Protein AF-A0A7S0AV97-F1 (afdb_monomer)

Foldseek 3Di:
DDDDDPVVVVVVVVVVVVVVVVVVVCCVVCPPPDLDKAWAQDQAADQDDAAWAWQDKDFACVQQAADPVRDCVSSVVSLVVVLVVSVAFKWKDQHNGMIIGTHQVESVNVSNNVFDDDSIIMIGSRHDPPPPPDDDDDDPPDDPVVVVVCVVPPD

Solvent-accessible surface area (backbone atoms only — not comparable to full-atom values): 9064 Å² total; per-residue (Å²): 134,89,80,78,68,72,71,63,58,53,58,52,52,52,54,51,51,53,51,53,52,50,52,52,52,46,47,70,76,50,56,69,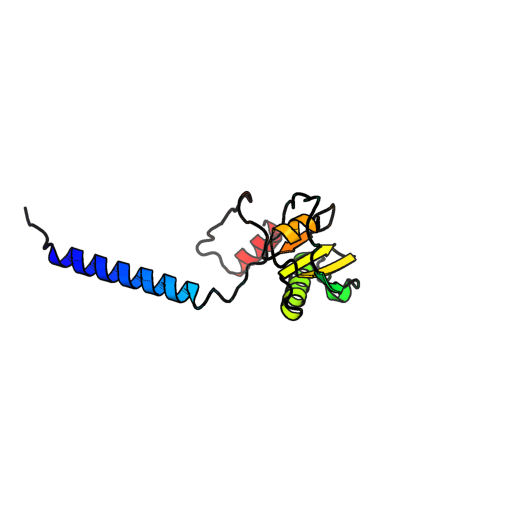96,67,81,70,67,32,73,42,92,72,49,65,72,41,96,75,53,67,59,43,46,77,76,47,75,45,59,56,41,90,80,36,28,55,48,100,82,66,39,65,64,48,20,53,50,40,43,51,52,50,18,59,75,71,70,34,51,25,37,40,39,30,84,78,50,36,38,38,23,19,42,34,96,41,46,64,18,45,22,26,50,52,51,51,55,93,77,37,47,28,32,20,55,60,45,74,66,83,91,56,92,80,79,83,81,84,75,80,91,62,52,72,66,56,53,52,48,42,62,72,75,77,104

pLDDT: mean 80.54, std 13.29, range [51.03, 96.75]

Organism: NCBI:txid73915

Mean predicted aligned error: 11.07 Å

Secondary structure (DSSP, 8-state):
--PPPTHHHHHHHHHHHHHHHHHHHHHHHS--S----EEES-----SSSPPPEEEEEE--HHHH---TT--HHHHHHHHHHHHHHTT-SEEEEETTTEEEEEE--SHHHHHHTT---TTEEEEETT---TTS-------TT--HHHHHHHHHHT-

Sequence (155 aa):
AKRAPAAAAGLLAVAVATATLTVQTVLQSKPLPFDAVRRCYKLPVLPTGPPCAPLITLRDPSEFGLNQYGQRTSARLNCLQRMRRAGGDTFELRVGQSCKVMQCSSRNALMAAGGGGDGTEVFSRHCDIYGQNLVIVHLFEWSWLDVAQECTSYL

Nearest PDB structures (foldseek):
  7pz2-assembly1_A  TM=4.204E-01  e=1.058E+00  Saccharomyces cerevisiae
  4v5o-assembly1_A7  TM=2.529E-01  e=6.279E+00  Tetrahymena thermophila

Radius of gyration: 22.24 Å; Cα contacts (8 Å, |Δi|>4): 217; chains: 1; bounding box: 39×73×39 Å

Structure (mmCIF, N/CA/C/O backbone):
data_AF-A0A7S0AV97-F1
#
_entry.id   AF-A0A7S0AV97-F1
#
loop_
_atom_site.group_PDB
_atom_site.id
_atom_site.type_symbol
_atom_site.label_atom_id
_atom_site.label_alt_id
_atom_site.label_comp_id
_atom_site.label_asym_id
_atom_site.label_entity_id
_atom_site.label_seq_id
_atom_site.pdbx_PDB_ins_code
_atom_site.Cartn_x
_atom_site.Cartn_y
_atom_site.Cartn_z
_atom_site.occupancy
_atom_site.B_iso_or_equiv
_atom_site.auth_seq_id
_atom_site.auth_comp_id
_atom_site.auth_asym_id
_atom_site.auth_atom_id
_atom_site.pdbx_PDB_model_num
ATOM 1 N N . ALA A 1 1 ? -18.403 -60.075 14.471 1.00 53.03 1 ALA A N 1
ATOM 2 C CA . ALA A 1 1 ? -18.293 -58.611 14.296 1.00 53.03 1 ALA A CA 1
ATOM 3 C C . ALA A 1 1 ? -17.755 -57.991 15.587 1.00 53.03 1 ALA A C 1
ATOM 5 O O . ALA A 1 1 ? -18.452 -58.008 16.595 1.00 53.03 1 ALA A O 1
ATOM 6 N N . LYS A 1 2 ? -16.491 -57.543 15.602 1.00 51.03 2 LYS A N 1
ATOM 7 C CA . LYS A 1 2 ? -15.865 -56.918 16.781 1.00 51.03 2 LYS A CA 1
ATOM 8 C C . LYS A 1 2 ? -16.385 -55.481 16.910 1.00 51.03 2 LYS A C 1
ATOM 10 O O . LYS A 1 2 ? -16.111 -54.659 16.044 1.00 51.03 2 LYS A O 1
ATOM 15 N N . ARG A 1 3 ? -17.168 -55.202 17.955 1.00 53.72 3 ARG A N 1
ATOM 16 C CA . ARG A 1 3 ? -17.620 -53.845 18.298 1.00 53.72 3 ARG A CA 1
ATOM 17 C C . ARG A 1 3 ? -16.424 -53.062 18.843 1.00 53.72 3 ARG A C 1
ATOM 19 O O . ARG A 1 3 ? -15.825 -53.483 19.829 1.00 53.72 3 ARG A O 1
ATOM 26 N N . ALA A 1 4 ? -16.064 -51.961 18.190 1.00 54.97 4 ALA A N 1
ATOM 27 C CA . ALA A 1 4 ? -15.085 -51.017 18.721 1.00 54.97 4 ALA A CA 1
ATOM 28 C C . ALA A 1 4 ? -15.662 -50.310 19.971 1.00 54.97 4 ALA A C 1
ATOM 30 O O . ALA A 1 4 ? -16.870 -50.061 20.021 1.00 54.97 4 ALA A O 1
ATOM 31 N N . PRO A 1 5 ? -14.840 -50.003 20.990 1.00 54.78 5 PRO A N 1
ATOM 32 C CA . PRO A 1 5 ? -15.314 -49.432 22.245 1.00 54.78 5 PRO A CA 1
ATOM 33 C C . PRO A 1 5 ? -15.694 -47.953 22.075 1.00 54.78 5 PRO A C 1
ATOM 35 O O . PRO A 1 5 ? -14.857 -47.113 21.751 1.00 54.78 5 PRO A O 1
ATOM 38 N N . ALA A 1 6 ? -16.959 -47.628 22.356 1.00 57.81 6 ALA A N 1
ATOM 39 C CA . ALA A 1 6 ? -17.531 -46.277 22.289 1.00 57.81 6 ALA A CA 1
ATOM 40 C C . ALA A 1 6 ? -16.788 -45.227 23.148 1.00 57.81 6 ALA A C 1
ATOM 42 O O . ALA A 1 6 ? -16.876 -44.031 22.880 1.00 57.81 6 ALA A O 1
ATOM 43 N N . ALA A 1 7 ? -16.008 -45.662 24.141 1.00 56.94 7 ALA A N 1
ATOM 44 C CA . ALA A 1 7 ? -15.217 -44.786 25.004 1.00 56.94 7 ALA A CA 1
ATOM 45 C C . ALA A 1 7 ? -14.083 -44.045 24.263 1.00 56.94 7 ALA A C 1
ATOM 47 O O . ALA A 1 7 ? -13.754 -42.917 24.621 1.00 56.94 7 ALA A O 1
ATOM 48 N N . ALA A 1 8 ? -13.515 -44.635 23.204 1.00 57.31 8 ALA A N 1
ATOM 49 C CA . ALA A 1 8 ? -12.428 -44.006 22.448 1.00 57.31 8 ALA A CA 1
ATOM 50 C C . ALA A 1 8 ? -12.909 -42.816 21.595 1.00 57.31 8 ALA A C 1
ATOM 52 O O . ALA A 1 8 ? -12.162 -41.864 21.377 1.00 57.31 8 ALA A O 1
ATOM 53 N N . ALA A 1 9 ? -14.171 -42.834 21.153 1.00 60.09 9 ALA A 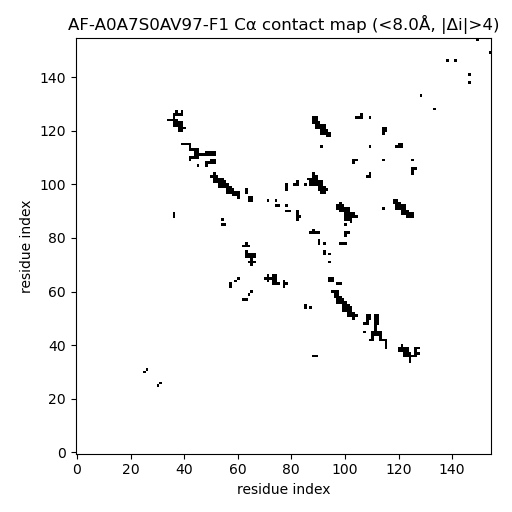N 1
ATOM 54 C CA . ALA A 1 9 ? -14.746 -41.766 20.337 1.00 60.09 9 ALA A CA 1
ATOM 55 C C . ALA A 1 9 ? -15.016 -40.479 21.144 1.00 60.09 9 ALA A C 1
ATOM 57 O O . ALA A 1 9 ? -14.833 -39.379 20.627 1.00 60.09 9 ALA A O 1
ATOM 58 N N . GLY A 1 10 ? -15.400 -40.602 22.422 1.00 62.12 10 GLY A N 1
ATOM 59 C CA . GLY A 1 10 ? -15.693 -39.449 23.284 1.00 62.12 10 GLY A CA 1
ATOM 60 C C . GLY A 1 10 ? -14.455 -38.620 23.642 1.00 62.12 10 GLY A C 1
ATOM 61 O O . GLY A 1 10 ? -14.499 -37.393 23.599 1.00 62.12 10 GLY A O 1
ATOM 62 N N . LEU A 1 11 ? -13.328 -39.278 23.929 1.00 64.44 11 LEU A N 1
ATOM 63 C CA . LEU A 1 11 ? -12.064 -38.606 24.262 1.00 64.44 11 LEU A CA 1
ATOM 64 C C . LEU A 1 11 ? -11.501 -37.802 23.084 1.00 64.44 11 LEU A C 1
ATOM 66 O O . LEU A 1 11 ? -11.007 -36.691 23.276 1.00 64.44 11 LEU A O 1
ATOM 70 N N . LEU A 1 12 ? -11.629 -38.327 21.862 1.00 65.00 12 LEU A N 1
ATOM 71 C CA . LEU A 1 12 ? -11.178 -37.628 20.660 1.00 65.00 12 LEU A CA 1
ATOM 72 C C . LEU A 1 12 ? -12.004 -36.356 20.404 1.00 65.00 12 LEU A C 1
ATOM 74 O O . LEU A 1 12 ? -11.443 -35.306 20.100 1.00 65.00 12 LEU A O 1
ATOM 78 N N . ALA A 1 13 ? -13.328 -36.426 20.582 1.00 63.81 13 ALA A N 1
ATOM 79 C CA . ALA A 1 13 ? -14.219 -35.281 20.391 1.00 63.81 13 ALA A CA 1
ATOM 80 C C . ALA A 1 13 ? -13.930 -34.137 21.383 1.00 63.81 13 ALA A C 1
ATOM 82 O O . ALA A 1 13 ? -13.911 -32.969 20.992 1.00 63.81 13 ALA A O 1
ATOM 83 N N . VAL A 1 14 ? -13.638 -34.462 22.648 1.00 71.62 14 VAL A N 1
ATOM 84 C CA . VAL A 1 14 ? -13.284 -33.469 23.680 1.00 71.62 14 VAL A CA 1
ATOM 85 C C . VAL A 1 14 ? -11.928 -32.813 23.394 1.00 71.62 14 VAL A C 1
ATOM 87 O O . VAL A 1 14 ? -11.786 -31.598 23.551 1.00 71.62 14 VAL A O 1
ATOM 90 N N . ALA A 1 15 ? -10.941 -33.581 22.923 1.00 65.81 15 ALA A N 1
ATOM 91 C CA . ALA A 1 15 ? -9.627 -33.047 22.558 1.00 65.81 15 ALA A CA 1
ATOM 92 C C . ALA A 1 15 ? -9.701 -32.100 21.344 1.00 65.81 15 ALA A C 1
ATOM 94 O O . ALA A 1 15 ? -9.086 -31.035 21.345 1.00 65.81 15 ALA A O 1
ATOM 95 N N . VAL A 1 16 ? -10.509 -32.436 20.332 1.00 70.88 16 VAL A N 1
ATOM 96 C CA . VAL A 1 16 ? -10.718 -31.563 19.164 1.00 70.88 16 VAL A CA 1
ATOM 97 C C . VAL A 1 16 ? -11.454 -30.281 19.562 1.00 70.88 16 VAL A C 1
ATOM 99 O O . VAL A 1 16 ? -11.020 -29.192 19.189 1.00 70.88 16 VAL A O 1
ATOM 102 N N . ALA A 1 17 ? -12.510 -30.377 20.377 1.00 67.81 17 ALA A N 1
ATOM 103 C CA . ALA A 1 17 ? -13.252 -29.205 20.843 1.00 67.81 17 ALA A CA 1
ATOM 104 C C . ALA A 1 17 ? -12.360 -28.238 21.646 1.00 67.81 17 ALA A C 1
ATOM 106 O O . ALA A 1 17 ? -12.347 -27.035 21.381 1.00 67.81 17 ALA A O 1
ATOM 107 N N . THR A 1 18 ? -11.544 -28.757 22.567 1.00 69.88 18 THR A N 1
ATOM 108 C CA . THR A 1 18 ? -10.608 -27.939 23.359 1.00 69.88 18 THR A CA 1
ATOM 109 C C . THR A 1 18 ? -9.487 -27.324 22.509 1.00 69.88 18 THR A C 1
ATOM 111 O O . THR A 1 18 ? -9.140 -26.157 22.710 1.00 69.88 18 THR A O 1
ATOM 114 N N . ALA A 1 19 ? -8.974 -28.031 21.496 1.00 67.94 19 ALA A N 1
ATOM 115 C CA . ALA A 1 19 ? -8.007 -27.474 20.545 1.00 67.94 19 ALA A CA 1
ATOM 116 C C . ALA A 1 19 ? -8.611 -26.347 19.684 1.00 67.94 19 ALA A C 1
ATOM 118 O O . ALA A 1 19 ? -7.996 -25.297 19.508 1.00 67.94 19 ALA A O 1
ATOM 119 N N . THR A 1 20 ? -9.844 -26.507 19.193 1.00 70.75 20 THR A N 1
ATOM 120 C CA . THR A 1 20 ? -10.506 -25.445 18.412 1.00 70.75 20 THR A CA 1
ATOM 121 C C . THR A 1 20 ? -10.785 -24.194 19.246 1.00 70.75 20 THR A C 1
ATOM 123 O O . THR A 1 20 ? -10.540 -23.080 18.781 1.00 70.75 20 THR A O 1
ATOM 126 N N . LEU A 1 21 ? -11.204 -24.360 20.507 1.00 71.75 21 LEU A N 1
ATOM 127 C CA . LEU A 1 21 ? -11.485 -23.237 21.403 1.00 71.75 21 LEU A CA 1
ATOM 128 C C . LEU A 1 21 ? -10.212 -22.452 21.759 1.00 71.75 21 LEU A C 1
ATOM 130 O O . LEU A 1 21 ? -10.241 -21.221 21.816 1.00 71.75 21 LEU A O 1
ATOM 134 N N . THR A 1 22 ? -9.090 -23.149 21.971 1.00 67.25 22 THR A N 1
ATOM 135 C CA . THR A 1 22 ? -7.792 -22.520 22.272 1.00 67.25 22 THR A CA 1
ATOM 136 C C . THR A 1 22 ? -7.224 -21.780 21.065 1.00 67.25 22 THR A C 1
ATOM 138 O O . THR A 1 22 ? -6.785 -20.644 21.206 1.00 67.25 22 THR A O 1
ATOM 141 N N . VAL A 1 23 ? -7.304 -22.345 19.857 1.00 66.06 23 VAL A N 1
ATOM 142 C CA . VAL A 1 23 ? -6.877 -21.642 18.634 1.00 66.06 23 VAL A CA 1
ATOM 143 C C . VAL A 1 23 ? -7.718 -20.386 18.398 1.00 66.06 23 VAL A C 1
ATOM 145 O O . VAL A 1 23 ? -7.167 -19.327 18.098 1.00 66.06 23 VAL A O 1
ATOM 148 N N . GLN A 1 24 ? -9.036 -20.461 18.591 1.00 67.00 24 GLN A N 1
ATOM 149 C CA . GLN A 1 24 ? -9.923 -19.319 18.382 1.00 67.00 24 GLN A CA 1
ATOM 150 C C . GLN A 1 24 ? -9.700 -18.205 19.415 1.00 67.00 24 GLN A C 1
ATOM 152 O O . GLN A 1 24 ? -9.632 -17.036 19.042 1.00 67.00 24 GLN A O 1
ATOM 157 N N . THR A 1 25 ? -9.496 -18.549 20.689 1.00 69.44 25 THR A N 1
ATOM 158 C CA . THR A 1 25 ? -9.159 -17.559 21.730 1.00 69.44 25 THR A CA 1
ATOM 159 C C . THR A 1 25 ? -7.765 -16.962 21.544 1.00 69.44 25 THR A C 1
ATOM 161 O O . THR A 1 25 ? -7.594 -15.758 21.734 1.00 69.44 25 THR A O 1
ATOM 164 N N . VAL A 1 26 ? -6.769 -17.744 21.119 1.00 66.06 26 VAL A N 1
ATOM 165 C CA . VAL A 1 26 ? -5.422 -17.227 20.819 1.00 66.06 26 VAL A CA 1
ATOM 166 C C . VAL A 1 26 ? -5.446 -16.294 19.611 1.00 66.06 26 VAL A C 1
ATOM 168 O O . VAL A 1 26 ? -4.883 -15.209 19.690 1.00 66.06 26 VAL A O 1
ATOM 171 N N . LEU A 1 27 ? -6.140 -16.648 18.527 1.00 61.84 27 LEU A N 1
ATOM 172 C CA . LEU A 1 27 ? -6.236 -15.791 17.339 1.00 61.84 27 LEU A CA 1
ATOM 173 C C . LEU A 1 27 ? -7.055 -14.516 17.588 1.00 61.84 27 LEU A C 1
ATOM 175 O O . LEU A 1 27 ? -6.756 -13.482 16.997 1.00 61.84 27 LEU A O 1
ATOM 179 N N . GLN A 1 28 ? -8.060 -14.562 18.469 1.00 65.12 28 GLN A N 1
ATOM 180 C CA . GLN A 1 28 ? -8.825 -13.374 18.865 1.00 65.12 28 GLN A CA 1
ATOM 181 C C . GLN A 1 28 ? -8.053 -12.463 19.829 1.00 65.12 28 GLN A C 1
ATOM 183 O O . GLN A 1 28 ? -8.168 -11.244 19.737 1.00 65.12 28 GLN A O 1
ATOM 188 N N . SER A 1 29 ? -7.267 -13.033 20.748 1.00 67.44 29 SER A N 1
ATOM 189 C CA . SER A 1 29 ? -6.487 -12.262 21.734 1.00 67.44 29 SER A CA 1
ATOM 190 C C . SER A 1 29 ? -5.140 -11.774 21.200 1.00 67.44 29 SER A C 1
ATOM 192 O O . SER A 1 29 ? -4.611 -10.767 21.669 1.00 67.44 29 SER A O 1
ATOM 194 N N . LYS A 1 30 ? -4.584 -12.477 20.212 1.00 59.31 30 LYS A N 1
ATOM 195 C CA . LYS A 1 30 ? -3.352 -12.143 19.499 1.00 59.31 30 LYS A CA 1
ATOM 196 C C . LYS A 1 30 ? -3.614 -12.304 18.004 1.00 59.31 30 LYS A C 1
ATOM 198 O O . LYS A 1 30 ? -3.184 -13.306 17.421 1.00 59.31 30 LYS A O 1
ATOM 203 N N . PRO A 1 31 ? -4.322 -11.348 17.373 1.00 60.25 31 PRO A N 1
ATOM 204 C CA . PRO A 1 31 ? -4.360 -11.302 15.920 1.00 60.25 31 PRO A CA 1
ATOM 205 C C . PRO A 1 31 ? -2.922 -11.371 15.407 1.00 60.25 31 PRO A C 1
ATOM 207 O O . PRO A 1 31 ? -2.005 -10.826 16.034 1.00 60.25 31 PRO A O 1
ATOM 210 N N . LEU A 1 32 ? -2.713 -12.095 14.304 1.00 59.41 32 LEU A N 1
ATOM 211 C CA . LEU A 1 32 ? -1.396 -12.176 13.678 1.00 59.41 32 LEU A CA 1
ATOM 212 C C . LEU A 1 32 ? -0.829 -10.751 13.574 1.00 59.41 32 LEU A C 1
ATOM 214 O O . LEU A 1 32 ? -1.564 -9.844 13.187 1.00 59.41 32 LEU A O 1
ATOM 218 N N . PRO A 1 33 ? 0.459 -10.522 13.885 1.00 63.69 33 PRO A N 1
ATOM 219 C CA . PRO A 1 33 ? 1.054 -9.179 13.929 1.00 63.69 33 PRO A CA 1
ATOM 220 C C . PRO A 1 33 ? 1.126 -8.501 12.548 1.00 63.69 33 PRO A C 1
ATOM 222 O O . PRO A 1 33 ? 1.761 -7.461 12.374 1.00 63.69 33 PRO A O 1
ATOM 225 N N . PHE A 1 34 ? 0.516 -9.120 11.542 1.00 66.94 34 PHE A N 1
ATOM 226 C CA . PHE A 1 34 ? 0.449 -8.668 10.177 1.00 66.94 34 PHE A CA 1
ATOM 227 C C . PHE A 1 34 ? -0.983 -8.196 9.902 1.00 66.94 34 PHE A C 1
ATOM 229 O O . PHE A 1 34 ? -1.918 -8.981 9.779 1.00 66.94 34 PHE A O 1
ATOM 236 N N . ASP A 1 35 ? -1.133 -6.882 9.771 1.00 72.38 35 ASP A N 1
ATOM 237 C CA . ASP A 1 35 ? -2.293 -6.309 9.106 1.00 72.38 35 ASP A CA 1
ATOM 238 C C . ASP A 1 35 ? -2.027 -6.305 7.603 1.00 72.38 35 ASP A C 1
ATOM 240 O O . ASP A 1 35 ? -1.145 -5.591 7.104 1.00 72.38 35 ASP A O 1
ATOM 244 N N . ALA A 1 36 ? -2.775 -7.136 6.880 1.00 83.88 36 ALA A N 1
ATOM 245 C CA . ALA A 1 36 ? -2.688 -7.218 5.433 1.00 83.88 36 ALA A CA 1
ATOM 246 C C . ALA A 1 36 ? -3.123 -5.890 4.804 1.00 83.88 36 ALA A C 1
ATOM 248 O O . ALA A 1 36 ? -4.293 -5.517 4.862 1.00 83.88 36 ALA A O 1
ATOM 249 N N . VAL A 1 37 ? -2.191 -5.197 4.152 1.00 91.25 37 VAL A N 1
ATOM 250 C CA . VAL A 1 37 ? -2.504 -4.041 3.308 1.00 91.25 37 VAL A CA 1
ATOM 251 C C . VAL A 1 37 ? -2.648 -4.532 1.876 1.00 91.25 37 VAL A C 1
ATOM 253 O O . VAL A 1 37 ? -1.755 -5.199 1.355 1.00 91.25 37 VAL A O 1
ATOM 256 N N . ARG A 1 38 ? -3.775 -4.216 1.241 1.00 91.00 38 ARG A N 1
ATOM 257 C CA . ARG A 1 38 ? -4.157 -4.784 -0.057 1.00 91.00 38 ARG A CA 1
ATOM 258 C C . ARG A 1 38 ? -4.354 -3.691 -1.085 1.00 91.00 38 ARG A C 1
ATOM 260 O O . ARG A 1 38 ? -4.815 -2.605 -0.743 1.00 91.00 38 ARG A O 1
ATOM 267 N N . ARG A 1 39 ? -4.055 -3.997 -2.349 1.00 91.62 39 ARG A N 1
ATOM 268 C CA . ARG A 1 39 ? -4.375 -3.109 -3.468 1.00 91.62 39 ARG A CA 1
ATOM 269 C C . ARG A 1 39 ? -5.885 -3.089 -3.701 1.00 91.62 39 ARG A C 1
ATOM 271 O O . ARG A 1 39 ? -6.526 -4.135 -3.782 1.00 91.62 39 ARG A O 1
ATOM 278 N N . CYS A 1 40 ? -6.434 -1.894 -3.843 1.00 88.81 40 CYS A N 1
ATOM 279 C CA . CYS A 1 40 ? -7.838 -1.649 -4.119 1.00 88.81 40 CYS A CA 1
ATOM 280 C C . CYS A 1 40 ? -8.009 -1.533 -5.639 1.00 88.81 40 CYS A C 1
ATOM 282 O O . CYS A 1 40 ? -7.619 -0.530 -6.230 1.00 88.81 40 CYS A O 1
ATOM 284 N N . TYR A 1 41 ? -8.520 -2.579 -6.296 1.00 74.94 41 TYR A N 1
ATOM 285 C CA . TYR A 1 41 ? -8.519 -2.656 -7.766 1.00 74.94 41 TYR A CA 1
ATOM 286 C C . TYR A 1 41 ? -9.597 -1.816 -8.456 1.00 74.94 41 TYR A C 1
ATOM 288 O O . TYR A 1 41 ? -9.479 -1.585 -9.652 1.00 74.94 41 TYR A O 1
ATOM 296 N N . LYS A 1 42 ? -10.617 -1.366 -7.720 1.00 71.94 42 LYS A N 1
ATOM 297 C CA . LYS A 1 42 ? -11.678 -0.443 -8.149 1.00 71.94 42 LYS A CA 1
ATOM 298 C C . LYS A 1 42 ? -12.450 -0.040 -6.896 1.00 71.94 42 LYS A C 1
ATOM 300 O O . LYS A 1 42 ? -13.167 -0.866 -6.335 1.00 71.94 42 LYS A O 1
ATOM 305 N N . LEU A 1 43 ? -12.271 1.188 -6.421 1.00 73.50 43 LEU A N 1
ATOM 306 C CA . LEU A 1 43 ? -13.132 1.725 -5.369 1.00 73.50 43 LEU A CA 1
ATOM 307 C C . LEU A 1 43 ? -14.357 2.346 -6.053 1.00 73.50 43 LEU A C 1
ATOM 309 O O . LEU A 1 43 ? -14.177 3.223 -6.900 1.00 73.50 43 LEU A O 1
ATOM 313 N N . PRO A 1 44 ? -15.590 1.896 -5.759 1.00 73.00 44 PRO A N 1
ATOM 314 C CA . PRO A 1 44 ? -16.766 2.616 -6.221 1.00 73.00 44 PRO A CA 1
ATOM 315 C C . PRO A 1 44 ? -16.740 4.010 -5.590 1.00 73.00 44 PRO A C 1
ATOM 317 O O . PRO A 1 44 ? -16.545 4.143 -4.381 1.00 73.00 44 PRO A O 1
ATOM 320 N N . VAL A 1 45 ? -16.903 5.044 -6.413 1.00 69.44 45 VAL A N 1
ATOM 321 C CA . VAL A 1 45 ? -16.953 6.423 -5.928 1.00 69.44 45 VAL A CA 1
ATOM 322 C C . VAL A 1 45 ? -18.277 6.597 -5.196 1.00 69.44 45 VAL A C 1
ATOM 324 O O . VAL A 1 45 ? -19.338 6.599 -5.820 1.00 69.44 45 VAL A O 1
ATOM 327 N N . LEU A 1 46 ? -18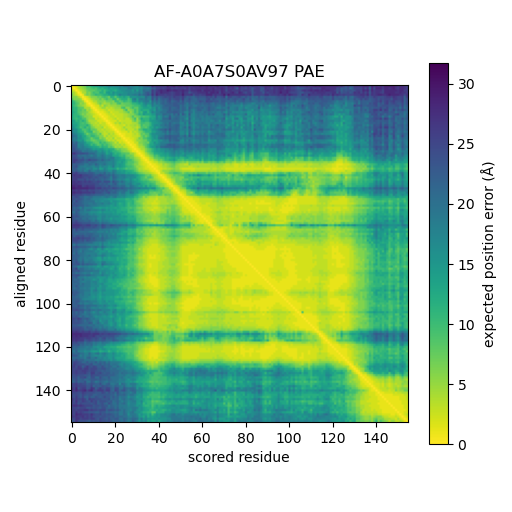.224 6.704 -3.869 1.00 69.56 46 LEU A N 1
ATOM 328 C CA . LEU A 1 46 ? -19.398 7.080 -3.092 1.00 69.56 46 LEU A CA 1
ATOM 329 C C . LEU A 1 46 ? -19.497 8.611 -3.050 1.00 69.56 46 LEU A C 1
ATOM 331 O O . LEU A 1 46 ? -18.525 9.261 -2.671 1.00 69.56 46 LEU A O 1
ATOM 335 N N . PRO A 1 47 ? -20.655 9.201 -3.397 1.00 64.12 47 PRO A N 1
ATOM 336 C CA . PRO A 1 47 ? -20.811 10.654 -3.471 1.00 64.12 47 PRO A CA 1
ATOM 337 C C . PRO A 1 47 ? -20.799 11.348 -2.101 1.00 64.12 47 PRO A C 1
ATOM 339 O O . PRO A 1 47 ? -20.665 12.567 -2.037 1.00 64.12 47 PRO A O 1
ATOM 342 N N . THR A 1 48 ? -20.948 10.606 -1.000 1.00 65.69 48 THR A N 1
ATOM 343 C CA . THR A 1 48 ? -21.115 11.181 0.340 1.00 65.69 48 THR A CA 1
ATOM 344 C C . THR A 1 48 ? -20.411 10.342 1.405 1.00 65.69 48 THR A C 1
ATOM 346 O O . THR A 1 48 ? -20.810 9.212 1.685 1.00 65.69 48 THR A O 1
ATOM 349 N N . GLY A 1 49 ? -19.387 10.915 2.033 1.00 64.69 49 GLY A N 1
ATOM 350 C CA . GLY A 1 49 ? -18.712 10.379 3.214 1.00 64.69 49 GLY A CA 1
ATOM 351 C C . GLY A 1 49 ? -17.541 11.278 3.622 1.00 64.69 49 GLY A C 1
ATOM 352 O O . GLY A 1 49 ? -17.027 12.012 2.775 1.00 64.69 49 GLY A O 1
ATOM 353 N N . PRO A 1 50 ? -17.125 11.277 4.902 1.00 74.94 50 PRO A N 1
ATOM 354 C CA . PRO A 1 50 ? -15.948 12.029 5.315 1.00 74.94 50 PRO A CA 1
ATOM 355 C C . PRO A 1 50 ? -14.715 11.488 4.570 1.00 74.94 50 PRO A C 1
ATOM 357 O O . PRO A 1 50 ? -14.515 10.268 4.539 1.00 74.94 50 PRO A O 1
ATOM 360 N N . PRO A 1 51 ? -13.900 12.360 3.948 1.00 81.94 51 PRO A N 1
ATOM 361 C CA . PRO A 1 51 ? -12.709 11.924 3.236 1.00 81.94 51 PRO A CA 1
ATOM 362 C C . PRO A 1 51 ? -11.677 11.371 4.222 1.00 81.94 51 PRO A C 1
ATOM 364 O O . PRO A 1 51 ? -11.637 11.762 5.390 1.00 81.94 51 PRO A O 1
ATOM 367 N N . CYS A 1 52 ? -10.800 10.488 3.746 1.00 91.94 52 CYS A N 1
ATOM 368 C CA . CYS A 1 52 ? -9.677 10.025 4.555 1.00 91.94 52 CYS A CA 1
ATOM 369 C C . CYS A 1 52 ? -8.787 11.204 4.975 1.00 91.94 52 CYS A C 1
ATOM 371 O O . CYS A 1 52 ? -8.427 12.048 4.148 1.00 91.94 52 CYS A O 1
ATOM 373 N N . ALA A 1 53 ? -8.384 11.237 6.245 1.00 94.88 53 ALA A N 1
ATOM 374 C CA . ALA A 1 53 ? -7.512 12.283 6.760 1.00 94.88 53 ALA A CA 1
ATOM 375 C C . ALA A 1 53 ? -6.074 12.062 6.251 1.00 94.88 53 ALA A C 1
ATOM 377 O O . ALA A 1 53 ? -5.517 10.982 6.467 1.00 94.88 53 ALA A O 1
ATOM 378 N N . PRO A 1 54 ? -5.445 13.030 5.560 1.00 95.19 54 PRO A N 1
ATOM 379 C CA . PRO A 1 54 ? -4.057 12.892 5.139 1.00 95.19 54 PRO A CA 1
ATOM 380 C C . PRO A 1 54 ? -3.125 12.962 6.355 1.00 95.19 54 PRO A C 1
ATOM 382 O O . PRO A 1 54 ? -3.245 13.867 7.175 1.00 95.19 54 PRO A O 1
ATOM 385 N N . LEU A 1 55 ? -2.180 12.026 6.447 1.00 96.75 55 LEU A N 1
ATOM 386 C CA . LEU A 1 55 ? -1.146 12.021 7.488 1.00 96.75 55 LEU A CA 1
ATOM 387 C C . LEU A 1 55 ? 0.185 12.533 6.938 1.00 96.75 55 LEU A C 1
ATOM 389 O O . LEU A 1 55 ? 0.805 13.418 7.517 1.00 96.75 55 LEU A O 1
ATOM 393 N N . ILE A 1 56 ? 0.628 11.978 5.806 1.00 96.62 56 ILE A N 1
ATOM 394 C CA . ILE A 1 56 ? 1.909 12.317 5.175 1.00 96.62 56 ILE A CA 1
ATOM 395 C C . ILE A 1 56 ? 1.718 12.343 3.662 1.00 96.62 56 ILE A C 1
ATOM 397 O O . ILE A 1 56 ? 1.036 11.490 3.103 1.00 96.62 56 ILE A O 1
ATOM 401 N N . THR A 1 57 ? 2.339 13.305 2.981 1.00 96.50 57 THR A N 1
ATOM 402 C CA . THR A 1 57 ? 2.433 13.314 1.515 1.00 96.50 57 THR A CA 1
ATOM 403 C C . THR A 1 57 ? 3.885 13.497 1.109 1.00 96.50 57 THR A C 1
ATOM 405 O O . THR A 1 57 ? 4.443 14.573 1.292 1.00 96.50 57 THR A O 1
ATOM 408 N N . LEU A 1 58 ? 4.478 12.451 0.545 1.00 95.31 58 LEU A N 1
ATOM 409 C CA . LEU A 1 58 ? 5.815 12.485 -0.033 1.00 95.31 58 LEU A CA 1
ATOM 410 C C . LEU A 1 58 ? 5.675 12.816 -1.515 1.00 95.31 58 LEU A C 1
ATOM 412 O O . LEU A 1 58 ? 4.891 12.177 -2.222 1.00 95.31 58 LEU A O 1
ATOM 416 N N . ARG A 1 59 ? 6.398 13.836 -1.971 1.00 95.31 59 ARG A N 1
ATOM 417 C CA . ARG A 1 59 ? 6.417 14.265 -3.379 1.00 95.31 59 ARG A CA 1
ATOM 418 C C . ARG A 1 59 ? 7.763 14.026 -4.044 1.00 95.31 59 ARG A C 1
ATOM 420 O O . ARG A 1 59 ? 7.821 14.011 -5.264 1.00 95.31 59 ARG A O 1
ATOM 427 N N . ASP A 1 60 ? 8.819 13.840 -3.258 1.00 92.06 60 ASP A N 1
ATOM 428 C CA . ASP A 1 60 ? 10.140 13.539 -3.788 1.00 92.06 60 ASP A CA 1
ATOM 429 C C . ASP A 1 60 ? 10.247 12.035 -4.092 1.00 92.06 60 ASP A C 1
ATOM 431 O O . ASP A 1 60 ? 10.179 11.218 -3.165 1.00 92.06 60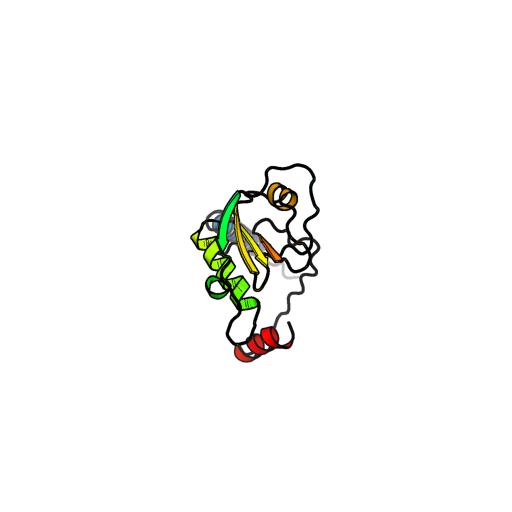 ASP A O 1
ATOM 435 N N . PRO A 1 61 ? 10.418 1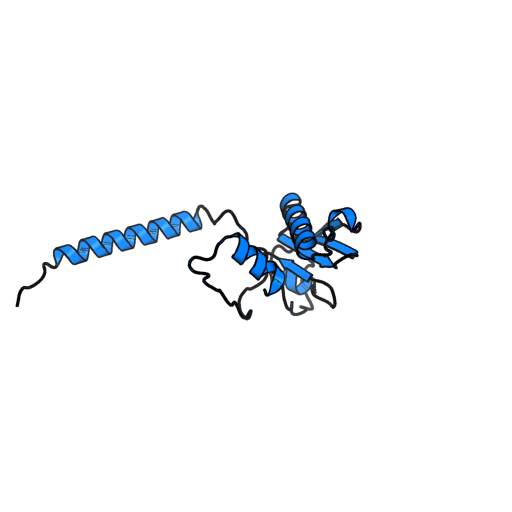1.636 -5.367 1.00 87.75 61 PRO A N 1
ATOM 436 C CA . PRO A 1 61 ? 10.616 10.241 -5.733 1.00 87.75 61 PRO A CA 1
ATOM 437 C C . PRO A 1 61 ? 11.836 9.610 -5.060 1.00 87.75 61 PRO A C 1
ATOM 439 O O . PRO A 1 61 ? 11.872 8.394 -4.934 1.00 87.75 61 PRO A O 1
ATOM 442 N N . SER A 1 62 ? 12.823 10.375 -4.593 1.00 88.50 62 SER A N 1
ATOM 443 C CA . SER A 1 62 ? 13.961 9.812 -3.859 1.00 88.50 62 SER A CA 1
ATOM 444 C C . SER A 1 62 ? 13.546 9.174 -2.519 1.00 88.50 62 SER A C 1
ATOM 446 O O . SER A 1 62 ? 14.167 8.214 -2.065 1.00 88.50 62 SER A O 1
ATOM 448 N N . GLU A 1 63 ? 12.445 9.635 -1.912 1.00 86.56 63 GLU A N 1
ATOM 449 C CA . GLU A 1 63 ? 11.990 9.181 -0.592 1.00 86.56 63 GLU A CA 1
ATOM 450 C C . GLU A 1 63 ? 11.125 7.917 -0.629 1.00 86.56 63 GLU A C 1
ATOM 452 O O . GLU A 1 63 ? 11.001 7.216 0.385 1.00 86.56 63 GLU A O 1
ATOM 457 N N . PHE A 1 64 ? 10.473 7.657 -1.766 1.00 84.44 64 PHE A N 1
ATOM 458 C CA . PHE A 1 64 ? 9.521 6.557 -1.928 1.00 84.44 64 PHE A CA 1
ATOM 459 C C . PHE A 1 64 ? 9.653 5.810 -3.256 1.00 84.44 64 PHE A C 1
ATOM 461 O O . PHE A 1 64 ? 8.840 4.939 -3.507 1.00 84.44 64 PHE A O 1
ATOM 468 N N . GLY A 1 65 ? 10.595 6.149 -4.128 1.00 81.88 65 GLY A N 1
ATOM 469 C CA . GLY A 1 65 ? 10.573 5.774 -5.540 1.00 81.88 65 GLY A CA 1
ATOM 470 C C . GLY A 1 65 ? 11.013 4.354 -5.873 1.00 81.88 65 GLY A C 1
ATOM 471 O O . GLY A 1 65 ? 11.007 3.433 -5.053 1.00 81.88 65 GLY A O 1
ATOM 472 N N . LEU A 1 66 ? 11.341 4.192 -7.153 1.00 83.88 66 LEU A N 1
ATOM 473 C CA . LEU A 1 66 ? 11.781 2.937 -7.750 1.00 83.88 66 LEU A CA 1
ATOM 474 C C . LEU A 1 66 ? 13.218 2.625 -7.318 1.00 83.88 66 LEU A C 1
ATOM 476 O O . LEU A 1 66 ? 14.013 3.532 -7.083 1.00 83.88 66 LEU A O 1
ATOM 480 N N . ASN A 1 67 ? 13.567 1.341 -7.236 1.00 83.19 67 ASN A N 1
ATOM 481 C CA . ASN A 1 67 ? 14.973 0.963 -7.108 1.00 83.19 67 ASN A CA 1
ATOM 482 C C . ASN A 1 67 ? 15.744 1.267 -8.405 1.00 83.19 67 ASN A C 1
ATOM 484 O O . ASN A 1 67 ? 15.166 1.659 -9.419 1.00 83.19 67 ASN A O 1
ATOM 488 N N . GLN A 1 68 ? 17.053 1.013 -8.391 1.00 85.12 68 GLN A N 1
ATOM 489 C CA . GLN A 1 68 ? 17.923 1.149 -9.566 1.00 85.12 68 GLN A CA 1
ATOM 490 C C . GLN A 1 68 ? 17.466 0.336 -10.795 1.00 85.12 68 GLN A C 1
ATOM 492 O O . GLN A 1 68 ? 17.899 0.615 -11.905 1.00 85.12 68 GLN A O 1
ATOM 497 N N . TYR A 1 69 ? 16.579 -0.646 -10.607 1.00 83.75 69 TYR A N 1
ATOM 498 C CA . TYR A 1 69 ? 16.006 -1.479 -11.666 1.00 83.75 69 TYR A CA 1
ATOM 499 C C . TYR A 1 69 ? 14.621 -1.001 -12.132 1.00 83.75 69 TYR A C 1
ATOM 501 O O . TYR A 1 69 ? 13.961 -1.689 -12.905 1.00 83.75 69 TYR A O 1
ATOM 509 N N . GLY A 1 70 ? 14.132 0.141 -11.640 1.00 81.69 70 GLY A N 1
ATOM 510 C CA . GLY A 1 70 ? 12.823 0.673 -12.020 1.00 81.69 70 GLY A CA 1
ATOM 511 C C . GLY A 1 70 ? 11.632 -0.105 -11.442 1.00 81.69 70 GLY A C 1
ATOM 512 O O . GLY A 1 70 ? 10.505 0.052 -11.913 1.00 81.69 70 GLY A O 1
ATOM 513 N N . GLN A 1 71 ? 11.834 -0.955 -10.430 1.00 83.69 71 GLN A N 1
ATOM 514 C CA . GLN A 1 71 ? 10.769 -1.820 -9.922 1.00 83.69 71 GLN A CA 1
ATOM 515 C C . GLN A 1 71 ? 9.787 -1.067 -9.016 1.00 83.69 71 GLN A C 1
ATOM 517 O O . GLN A 1 71 ? 10.158 -0.449 -8.014 1.00 83.69 71 GLN A O 1
ATOM 522 N N . ARG A 1 72 ? 8.489 -1.188 -9.328 1.00 88.94 72 ARG A N 1
ATOM 523 C CA . ARG A 1 72 ? 7.381 -0.584 -8.557 1.00 88.94 72 ARG A CA 1
ATOM 524 C C . ARG A 1 72 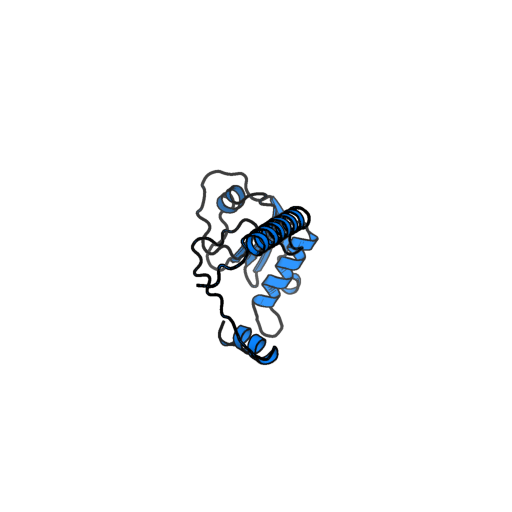? 7.243 -1.167 -7.149 1.00 88.94 72 ARG A C 1
ATOM 526 O O . ARG A 1 72 ? 6.680 -0.520 -6.267 1.00 88.94 72 ARG A O 1
ATOM 533 N N . THR A 1 73 ? 7.736 -2.383 -6.931 1.00 88.94 73 THR A N 1
ATOM 534 C CA . THR A 1 73 ? 7.697 -3.090 -5.642 1.00 88.94 73 THR A CA 1
ATOM 535 C C . THR A 1 73 ? 8.439 -2.327 -4.551 1.00 88.94 73 THR A C 1
ATOM 537 O O . THR A 1 73 ? 7.917 -2.205 -3.444 1.00 88.94 73 THR A O 1
ATOM 540 N N . SER A 1 74 ? 9.591 -1.732 -4.872 1.00 90.75 74 SER A N 1
ATOM 541 C CA . SER A 1 74 ? 10.346 -0.892 -3.936 1.00 90.75 74 SER A CA 1
ATOM 542 C C . SER A 1 74 ? 9.534 0.317 -3.490 1.00 90.75 74 SER A C 1
ATOM 544 O O . SER A 1 74 ? 9.453 0.595 -2.293 1.00 90.75 74 SER A O 1
ATOM 546 N N . ALA A 1 75 ? 8.837 0.965 -4.426 1.00 92.94 75 ALA A N 1
ATOM 547 C CA . ALA A 1 75 ? 8.034 2.129 -4.097 1.00 92.94 75 ALA A CA 1
ATOM 548 C C . ALA A 1 75 ? 6.852 1.796 -3.181 1.00 92.94 75 ALA A C 1
ATOM 550 O O . ALA A 1 75 ? 6.592 2.474 -2.184 1.00 92.94 75 ALA A O 1
ATOM 551 N N . ARG A 1 76 ? 6.179 0.678 -3.472 1.00 94.81 76 ARG A N 1
ATOM 552 C CA . ARG A 1 76 ? 5.100 0.138 -2.634 1.00 94.81 76 ARG A CA 1
ATOM 553 C C . ARG A 1 76 ? 5.600 -0.199 -1.229 1.00 94.81 76 ARG A C 1
ATOM 555 O O . ARG A 1 76 ? 4.936 0.151 -0.256 1.00 94.81 76 ARG A O 1
ATOM 562 N N . LEU A 1 77 ? 6.768 -0.835 -1.112 1.00 93.12 77 LEU A N 1
ATOM 563 C CA . LEU A 1 77 ? 7.367 -1.182 0.178 1.00 93.12 77 LEU A CA 1
ATOM 564 C C . LEU A 1 77 ? 7.703 0.069 0.999 1.00 93.12 77 LEU A C 1
ATOM 566 O O . LEU A 1 77 ? 7.360 0.132 2.180 1.00 93.12 77 LEU A O 1
ATOM 570 N N . ASN A 1 78 ? 8.319 1.077 0.380 1.00 94.38 78 ASN A N 1
ATOM 571 C CA . ASN A 1 78 ? 8.669 2.327 1.054 1.00 94.38 78 ASN A CA 1
ATOM 572 C C . ASN A 1 78 ? 7.417 3.067 1.539 1.00 94.38 78 ASN A C 1
ATOM 574 O O . ASN A 1 78 ? 7.335 3.434 2.713 1.00 94.38 78 ASN A O 1
ATOM 578 N N . CYS A 1 79 ? 6.394 3.202 0.690 1.00 95.88 79 CYS A N 1
ATOM 579 C CA . CYS A 1 79 ? 5.103 3.760 1.096 1.00 95.88 79 CYS A CA 1
ATOM 580 C C . CYS A 1 79 ? 4.457 2.989 2.248 1.00 95.88 79 CYS A C 1
ATOM 582 O O . CYS A 1 79 ? 3.979 3.595 3.206 1.00 95.88 79 CYS A O 1
ATOM 584 N N . LEU A 1 80 ? 4.484 1.656 2.198 1.00 95.62 80 LEU A N 1
ATOM 585 C CA . LEU A 1 80 ? 3.949 0.808 3.257 1.00 95.62 80 LEU A CA 1
ATOM 586 C C . LEU A 1 80 ? 4.677 1.036 4.589 1.00 95.62 80 LEU A C 1
ATOM 588 O O . LEU A 1 80 ? 4.040 1.132 5.640 1.00 95.62 80 LEU A O 1
ATOM 592 N N . GLN A 1 81 ? 6.005 1.150 4.568 1.00 94.88 81 GLN A N 1
ATOM 593 C CA . GLN A 1 81 ? 6.784 1.454 5.768 1.00 94.88 81 GLN A CA 1
ATOM 594 C C . GLN A 1 81 ? 6.440 2.837 6.328 1.00 94.88 81 GLN A C 1
ATOM 596 O O . GLN A 1 81 ? 6.289 2.986 7.542 1.00 94.88 81 GLN A O 1
ATOM 601 N N . ARG A 1 82 ? 6.265 3.841 5.461 1.00 95.81 82 ARG A N 1
ATOM 602 C CA . ARG A 1 82 ? 5.852 5.197 5.856 1.00 95.81 82 ARG A CA 1
ATOM 603 C C . ARG A 1 82 ? 4.459 5.195 6.470 1.00 95.81 82 ARG A C 1
ATOM 605 O O . ARG A 1 82 ? 4.274 5.783 7.529 1.00 95.81 82 ARG A O 1
ATOM 612 N N . MET A 1 83 ? 3.524 4.460 5.871 1.00 96.25 83 MET A N 1
ATOM 613 C CA . MET A 1 83 ? 2.181 4.256 6.408 1.00 96.25 83 MET A CA 1
ATOM 614 C C . MET A 1 83 ? 2.231 3.668 7.822 1.00 96.25 83 MET A C 1
ATOM 616 O O . MET A 1 83 ? 1.605 4.205 8.729 1.00 96.25 83 MET A O 1
ATOM 620 N N . ARG A 1 84 ? 3.040 2.622 8.038 1.00 94.88 84 ARG A N 1
ATOM 621 C CA . ARG A 1 84 ? 3.207 1.994 9.360 1.00 94.88 84 ARG A CA 1
ATOM 622 C C . ARG A 1 84 ? 3.801 2.948 10.395 1.00 94.88 84 ARG A C 1
ATOM 624 O O . ARG A 1 84 ? 3.286 3.015 11.503 1.00 94.88 84 ARG A O 1
ATOM 631 N N . ARG A 1 85 ? 4.847 3.700 10.038 1.00 95.69 85 ARG A N 1
ATOM 632 C CA . ARG A 1 85 ? 5.486 4.673 10.947 1.00 95.69 85 ARG A CA 1
ATOM 633 C C . ARG A 1 85 ? 4.558 5.832 11.309 1.00 95.69 85 ARG A C 1
ATOM 635 O O . ARG A 1 85 ? 4.598 6.300 12.436 1.00 95.69 85 ARG A O 1
ATOM 642 N N . ALA A 1 86 ? 3.734 6.274 10.363 1.00 96.62 86 ALA A N 1
ATOM 643 C CA . ALA A 1 86 ? 2.771 7.352 10.568 1.00 96.62 86 ALA A CA 1
ATOM 644 C C . ALA A 1 86 ? 1.503 6.913 11.318 1.00 96.62 86 ALA A C 1
ATOM 646 O O . ALA A 1 86 ? 0.668 7.756 11.625 1.00 96.62 86 ALA A O 1
ATOM 647 N N . GLY A 1 87 ? 1.318 5.609 11.559 1.00 95.75 87 GLY A N 1
ATOM 648 C CA . GLY A 1 87 ? 0.078 5.073 12.121 1.00 95.75 87 GLY A CA 1
ATOM 649 C C . GLY A 1 87 ? -1.103 5.067 11.143 1.00 95.75 87 GLY A C 1
ATOM 650 O O . GLY A 1 87 ? -2.240 4.966 11.585 1.00 95.75 87 GLY A O 1
ATOM 651 N N . GLY A 1 88 ? -0.843 5.160 9.834 1.00 96.06 88 GLY A N 1
ATOM 652 C CA . GLY A 1 88 ? -1.866 5.131 8.790 1.00 96.06 88 GLY A CA 1
ATOM 653 C C . GLY A 1 88 ? -2.427 3.734 8.504 1.00 96.06 88 GLY A C 1
ATOM 654 O O . GLY A 1 88 ? -1.809 2.697 8.795 1.00 96.06 88 GLY A O 1
ATOM 655 N N . ASP A 1 89 ? -3.582 3.708 7.845 1.00 95.69 89 ASP A N 1
ATOM 656 C CA . ASP A 1 89 ? -4.249 2.484 7.382 1.00 95.69 89 ASP A CA 1
ATOM 657 C C . ASP A 1 89 ? -4.346 2.366 5.855 1.00 95.69 89 ASP A C 1
ATOM 659 O O . ASP A 1 89 ? -4.668 1.293 5.335 1.00 95.69 89 ASP A O 1
ATOM 663 N N . THR A 1 90 ? -4.050 3.456 5.148 1.00 95.69 90 THR A N 1
ATOM 664 C CA . THR A 1 90 ? -4.189 3.569 3.703 1.00 95.69 90 THR A CA 1
ATOM 665 C C . THR A 1 90 ? -3.036 4.384 3.138 1.00 95.69 90 THR A C 1
ATOM 667 O O . THR A 1 90 ? -2.6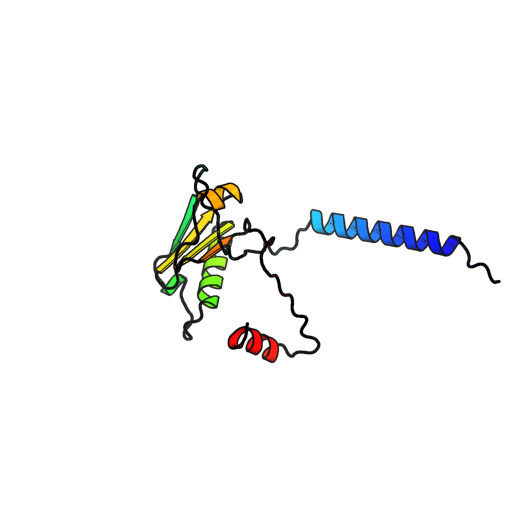08 5.372 3.734 1.00 95.69 90 THR A O 1
ATOM 670 N N . PHE A 1 91 ? -2.545 4.016 1.961 1.00 96.25 91 PHE A N 1
ATOM 671 C CA . PHE A 1 91 ? -1.718 4.901 1.160 1.00 96.25 91 PHE A CA 1
ATOM 672 C C . PHE A 1 91 ? -2.108 4.864 -0.313 1.00 96.25 91 PHE A C 1
ATOM 674 O O . PHE A 1 91 ? -2.560 3.853 -0.848 1.00 96.25 91 PHE A O 1
ATOM 681 N N . GLU A 1 92 ? -1.906 5.992 -0.969 1.00 94.75 92 GLU A N 1
ATOM 682 C CA . GLU A 1 92 ? -2.040 6.170 -2.401 1.00 94.75 92 GLU A CA 1
ATOM 683 C C . GLU A 1 92 ? -0.644 6.351 -2.996 1.00 94.75 92 GLU A C 1
ATOM 685 O O . GLU A 1 92 ? 0.126 7.203 -2.549 1.00 94.75 92 GLU A O 1
ATOM 690 N N . LEU A 1 93 ? -0.308 5.531 -3.986 1.00 94.88 93 LEU A N 1
ATOM 691 C CA . LEU A 1 93 ? 0.955 5.576 -4.703 1.00 94.88 93 LEU A CA 1
ATOM 692 C C . LEU A 1 93 ? 0.701 5.976 -6.152 1.00 94.88 93 LEU A C 1
ATOM 694 O O . LEU A 1 93 ? 0.046 5.254 -6.906 1.00 94.88 93 LEU A O 1
ATOM 698 N N . ARG A 1 94 ? 1.316 7.081 -6.563 1.00 93.38 94 ARG A N 1
ATOM 699 C CA . ARG A 1 94 ? 1.433 7.480 -7.959 1.00 93.38 94 ARG A CA 1
ATOM 700 C C . ARG A 1 94 ? 2.904 7.418 -8.337 1.00 93.38 94 ARG A C 1
ATOM 702 O O . ARG A 1 94 ? 3.714 8.227 -7.887 1.00 93.38 94 ARG A O 1
ATOM 709 N N . VAL A 1 95 ? 3.265 6.382 -9.089 1.00 90.69 95 VAL A N 1
ATOM 710 C CA . VAL A 1 95 ? 4.669 6.032 -9.347 1.00 90.69 95 VAL A CA 1
ATOM 711 C C . VAL A 1 95 ? 5.411 7.207 -9.980 1.00 90.69 95 VAL A C 1
ATOM 713 O O . VAL A 1 95 ? 4.953 7.775 -10.965 1.00 90.69 95 VAL A O 1
ATOM 716 N N . GLY A 1 96 ? 6.551 7.571 -9.385 1.00 88.75 96 GLY A N 1
ATOM 717 C CA . GLY A 1 96 ? 7.376 8.698 -9.827 1.00 88.75 96 GLY A CA 1
ATOM 718 C C . GLY A 1 96 ? 6.815 10.084 -9.494 1.00 88.75 96 GLY A C 1
ATOM 719 O O . GLY A 1 96 ? 7.423 11.072 -9.885 1.00 88.75 96 GLY A O 1
ATOM 720 N N . GLN A 1 97 ? 5.681 10.179 -8.791 1.00 93.19 97 GLN A N 1
ATOM 721 C CA . GLN A 1 97 ? 5.025 11.458 -8.503 1.00 93.19 97 GLN A CA 1
ATOM 722 C C . GLN A 1 97 ? 4.745 11.668 -7.020 1.00 93.19 97 GLN A C 1
ATOM 724 O O . GLN A 1 97 ? 5.164 12.674 -6.455 1.00 93.19 97 GLN A 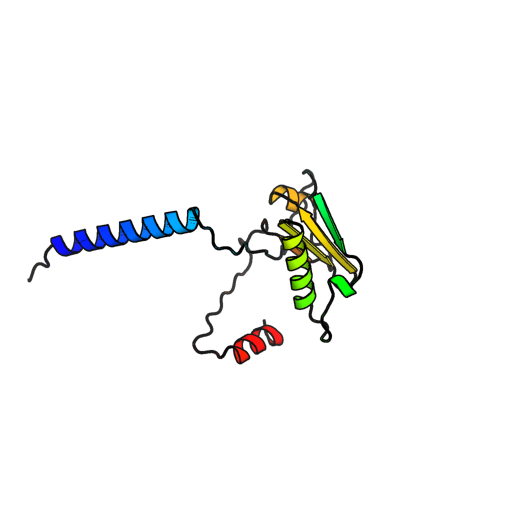O 1
ATOM 729 N N . SER A 1 98 ? 4.030 10.747 -6.372 1.00 94.81 98 SER A N 1
ATOM 730 C CA . SER A 1 98 ? 3.706 10.916 -4.959 1.00 94.81 98 SER A CA 1
ATOM 731 C C . SER A 1 98 ? 3.398 9.618 -4.225 1.00 94.81 98 SER A C 1
ATOM 733 O O . SER A 1 98 ? 2.949 8.622 -4.795 1.00 94.81 98 SER A O 1
ATOM 735 N N . CYS A 1 99 ? 3.602 9.680 -2.913 1.00 96.06 99 CYS A N 1
ATOM 736 C CA . CYS A 1 99 ? 3.133 8.707 -1.944 1.00 96.06 99 CYS A CA 1
ATOM 737 C C . CYS A 1 99 ? 2.345 9.431 -0.851 1.00 96.06 99 CYS A C 1
ATOM 739 O O . CYS A 1 99 ? 2.916 10.182 -0.058 1.00 96.06 99 CYS A O 1
ATOM 741 N N . LYS A 1 100 ? 1.030 9.223 -0.801 1.00 96.06 100 LYS A N 1
ATOM 742 C CA . LYS A 1 100 ? 0.138 9.875 0.161 1.00 96.06 100 LYS A CA 1
ATOM 743 C C . LYS A 1 100 ? -0.371 8.859 1.173 1.00 96.06 100 LYS A C 1
ATOM 745 O O . LYS A 1 100 ? -1.161 7.989 0.834 1.00 96.06 100 LYS A O 1
ATOM 750 N N . VAL A 1 101 ? 0.059 8.983 2.421 1.00 96.62 101 VAL A N 1
ATOM 751 C CA . VAL A 1 101 ? -0.416 8.186 3.556 1.00 96.62 101 VAL A CA 1
ATOM 752 C C . VAL A 1 101 ? -1.636 8.862 4.172 1.00 96.62 101 VAL A C 1
ATOM 754 O O . VAL A 1 101 ? -1.634 10.071 4.411 1.00 96.62 101 VAL A O 1
ATOM 757 N N . MET A 1 102 ? -2.670 8.077 4.451 1.00 96.56 102 MET A N 1
ATOM 758 C CA . MET A 1 102 ? -3.959 8.542 4.947 1.00 96.56 102 MET A CA 1
ATOM 759 C C . MET A 1 102 ? -4.487 7.640 6.068 1.00 96.56 102 MET A C 1
ATOM 761 O O . MET A 1 102 ? -4.106 6.472 6.189 1.00 96.56 102 MET A O 1
ATOM 765 N N . GLN A 1 103 ? -5.399 8.204 6.854 1.00 96.31 103 GLN A N 1
ATOM 766 C CA . GLN A 1 103 ? -6.218 7.512 7.836 1.00 96.31 103 GLN A CA 1
ATOM 767 C C . GLN A 1 103 ? -7.671 7.530 7.360 1.00 96.31 103 GLN A C 1
ATOM 769 O O . GLN A 1 103 ? -8.350 8.555 7.436 1.00 96.31 103 GLN A O 1
ATOM 774 N N . CYS A 1 104 ? -8.146 6.404 6.838 1.00 92.88 104 CYS A N 1
ATOM 775 C CA . CYS A 1 104 ? -9.521 6.266 6.374 1.00 92.88 104 CYS A CA 1
ATOM 776 C C . CYS A 1 104 ? -10.458 5.776 7.482 1.00 92.88 104 CYS A C 1
ATOM 778 O O . CYS A 1 104 ? -11.639 6.092 7.444 1.00 92.88 104 CYS A O 1
ATOM 780 N N . SER A 1 105 ? -9.973 5.044 8.489 1.00 92.12 105 SER A N 1
ATOM 781 C CA . SER A 1 105 ? -10.725 4.421 9.598 1.00 92.12 105 SER A CA 1
ATOM 782 C C . SER A 1 105 ? -11.774 3.366 9.211 1.00 92.12 105 SER A C 1
ATOM 784 O O . SER A 1 105 ? -12.060 2.480 10.011 1.00 92.12 105 SER A O 1
ATOM 786 N N . SER A 1 106 ? -12.327 3.411 7.995 1.00 91.25 106 SER A N 1
ATOM 787 C CA . SER A 1 106 ? -13.308 2.448 7.495 1.00 91.25 106 SER A CA 1
ATOM 788 C C . SER A 1 106 ? -13.287 2.324 5.969 1.00 91.25 106 SER A C 1
ATOM 790 O O . SER A 1 106 ? -12.816 3.211 5.251 1.00 91.25 106 SER A O 1
ATOM 792 N N . ARG A 1 107 ? -13.894 1.245 5.458 1.00 88.44 107 ARG A N 1
ATOM 793 C CA . ARG A 1 107 ? -14.109 1.032 4.018 1.00 88.44 107 ARG A CA 1
ATOM 794 C C . ARG A 1 107 ? -14.982 2.117 3.382 1.00 88.44 107 ARG A C 1
ATOM 796 O O . ARG A 1 107 ? -14.711 2.521 2.258 1.00 88.44 107 ARG A O 1
ATOM 803 N N . ASN A 1 108 ? -16.000 2.613 4.084 1.00 88.06 108 ASN A N 1
ATOM 804 C CA . ASN A 1 108 ? -16.894 3.644 3.546 1.00 88.06 108 ASN A CA 1
ATOM 805 C C . ASN A 1 108 ? -16.162 4.971 3.331 1.00 88.06 108 ASN A C 1
ATOM 807 O O . ASN A 1 108 ? -16.311 5.583 2.279 1.00 88.06 108 ASN A O 1
ATOM 811 N N . ALA A 1 109 ? -15.320 5.370 4.285 1.00 89.81 109 ALA A N 1
ATOM 812 C CA . ALA A 1 109 ? -14.469 6.549 4.143 1.00 89.81 109 ALA A CA 1
ATOM 813 C C . ALA A 1 109 ? -13.436 6.380 3.017 1.00 89.81 109 ALA A C 1
ATOM 815 O O . ALA A 1 109 ? -13.203 7.308 2.246 1.00 89.81 109 ALA A O 1
ATOM 816 N N . LEU A 1 110 ? -12.872 5.175 2.862 1.00 90.06 110 LEU A N 1
ATOM 817 C CA . LEU A 1 110 ? -11.986 4.861 1.741 1.00 90.06 110 LEU A CA 1
ATOM 818 C C . LEU A 1 110 ? -12.690 4.996 0.379 1.00 90.06 110 LEU A C 1
ATOM 820 O O . LEU A 1 110 ? -12.128 5.572 -0.548 1.00 90.06 110 LEU A O 1
ATOM 824 N N . MET A 1 111 ? -13.918 4.485 0.257 1.00 87.31 111 MET A N 1
ATOM 825 C CA . MET A 1 111 ? -14.723 4.605 -0.966 1.00 87.31 111 MET A CA 1
ATOM 826 C C . MET A 1 111 ? -15.138 6.059 -1.243 1.00 87.31 111 MET A C 1
ATOM 828 O O . MET A 1 111 ? -15.121 6.493 -2.393 1.00 87.31 111 MET A O 1
ATOM 832 N N . ALA A 1 112 ? -15.447 6.836 -0.201 1.00 85.88 112 ALA A N 1
ATOM 833 C CA . ALA A 1 112 ? -15.756 8.262 -0.320 1.00 85.88 112 ALA A CA 1
ATOM 834 C C . ALA A 1 112 ? -14.539 9.104 -0.741 1.00 85.88 112 ALA A C 1
ATOM 836 O O . ALA A 1 112 ? -14.691 10.112 -1.425 1.00 85.88 112 ALA A O 1
ATOM 837 N N . ALA A 1 113 ? -13.320 8.681 -0.386 1.00 84.00 113 ALA A N 1
ATOM 838 C CA . ALA A 1 113 ? -12.093 9.351 -0.816 1.00 84.00 113 ALA A CA 1
ATOM 839 C C . ALA A 1 113 ? -11.795 9.191 -2.320 1.00 84.00 113 ALA A C 1
ATOM 841 O O . ALA A 1 113 ? -10.916 9.882 -2.831 1.00 84.00 113 ALA A O 1
ATOM 842 N N . GLY A 1 114 ? -12.511 8.307 -3.030 1.00 75.44 114 GLY A N 1
ATOM 843 C CA . GLY A 1 114 ? -12.475 8.234 -4.495 1.00 75.44 114 GLY A CA 1
ATOM 844 C C . GLY A 1 114 ? -11.116 7.844 -5.088 1.00 75.44 114 GLY A C 1
ATOM 845 O O . GLY A 1 114 ? -10.792 8.243 -6.205 1.00 75.44 114 GLY A O 1
ATOM 846 N N . GLY A 1 115 ? -10.298 7.095 -4.349 1.00 66.88 115 GLY A N 1
ATOM 847 C CA . GLY A 1 115 ? -8.963 6.712 -4.802 1.00 66.88 115 GLY A CA 1
ATOM 848 C C . GLY A 1 115 ? -8.976 5.630 -5.897 1.00 66.88 115 GLY A C 1
ATOM 849 O O . GLY A 1 115 ? -9.830 4.747 -5.903 1.00 66.88 115 GLY A O 1
ATOM 850 N N . GLY A 1 116 ? -7.989 5.655 -6.801 1.00 68.75 116 GLY A N 1
ATOM 851 C CA . GLY A 1 116 ? -7.792 4.608 -7.824 1.00 68.75 116 GLY A CA 1
ATOM 852 C C . GLY A 1 116 ? -8.022 5.035 -9.279 1.00 68.75 116 GLY A C 1
ATOM 853 O O . GLY A 1 116 ? -8.490 4.231 -10.081 1.00 68.75 116 GLY A O 1
ATOM 854 N N . GLY A 1 117 ? -7.708 6.289 -9.618 1.00 72.00 117 GLY A N 1
ATOM 855 C CA . GLY A 1 117 ? -7.691 6.776 -11.001 1.00 72.00 117 GLY A CA 1
ATOM 856 C C . GLY A 1 117 ? -6.523 6.239 -11.840 1.00 72.00 117 GLY A C 1
ATOM 857 O O . GLY A 1 117 ? -5.689 5.465 -11.366 1.00 72.00 117 GLY A O 1
ATOM 858 N N . ASP A 1 118 ? -6.455 6.677 -13.099 1.00 79.56 118 ASP A N 1
ATOM 859 C CA . ASP A 1 118 ? -5.449 6.213 -14.057 1.00 79.56 118 ASP A CA 1
ATOM 860 C C . ASP A 1 118 ? -4.015 6.516 -13.574 1.00 79.56 118 ASP A C 1
ATOM 862 O O . ASP A 1 118 ? -3.662 7.655 -13.255 1.00 79.56 118 ASP A O 1
ATOM 866 N N . GLY A 1 119 ? -3.200 5.466 -13.448 1.00 85.75 119 GLY A N 1
ATOM 867 C CA . GLY A 1 119 ? -1.838 5.529 -12.903 1.00 85.75 119 GLY A CA 1
ATOM 868 C C . GLY A 1 119 ? -1.712 5.605 -11.370 1.00 85.75 119 GLY A C 1
ATOM 869 O O . GLY A 1 119 ? -0.587 5.556 -10.863 1.00 85.75 119 GLY A O 1
ATOM 870 N N . THR A 1 120 ? -2.820 5.668 -10.626 1.00 90.62 120 THR A N 1
ATOM 871 C CA . THR A 1 120 ? -2.824 5.732 -9.158 1.00 90.62 120 THR A CA 1
ATOM 872 C C . THR A 1 120 ? -3.169 4.374 -8.547 1.00 90.62 120 THR A C 1
ATOM 874 O O . THR A 1 120 ? -4.216 3.788 -8.814 1.00 90.62 120 THR A O 1
ATOM 877 N N . GLU A 1 121 ? -2.304 3.868 -7.671 1.00 92.69 121 GLU A N 1
ATOM 878 C CA . GLU A 1 121 ? -2.537 2.631 -6.928 1.00 92.69 121 GLU A CA 1
ATOM 879 C C . GLU A 1 121 ? -2.896 2.943 -5.476 1.00 92.69 121 GLU A C 1
ATOM 881 O O . GLU A 1 121 ? -2.105 3.535 -4.749 1.00 92.69 121 GLU A O 1
ATOM 886 N N . VAL A 1 122 ? -4.071 2.503 -5.031 1.00 93.44 122 VAL A N 1
ATOM 887 C CA . VAL A 1 122 ? -4.484 2.640 -3.630 1.00 93.44 122 VAL A CA 1
ATOM 888 C C . VAL A 1 122 ? -4.273 1.324 -2.910 1.00 93.44 122 VAL A C 1
ATOM 890 O O . VAL A 1 122 ? -4.669 0.265 -3.399 1.00 93.44 122 VAL A O 1
ATOM 893 N N . PHE A 1 123 ? -3.660 1.403 -1.739 1.00 94.56 123 PHE A N 1
ATOM 894 C CA . PHE A 1 123 ? -3.398 0.285 -0.854 1.00 94.56 123 PHE A CA 1
ATOM 895 C C . PHE A 1 123 ? -4.013 0.580 0.509 1.00 94.56 123 PHE A C 1
ATOM 897 O O . PHE A 1 123 ? -3.722 1.612 1.105 1.00 94.56 123 PHE A O 1
ATOM 904 N N . SER A 1 124 ? -4.865 -0.307 1.017 1.00 94.38 124 SER A N 1
ATOM 905 C CA . SER A 1 124 ? -5.551 -0.096 2.295 1.00 94.38 124 SER A CA 1
ATOM 906 C C . SER A 1 124 ? -5.750 -1.397 3.059 1.00 94.38 124 SER A C 1
ATOM 908 O O . SER A 1 124 ? -5.867 -2.471 2.462 1.00 94.38 124 SER A O 1
ATOM 910 N N . ARG A 1 125 ? -5.837 -1.290 4.388 1.00 93.06 125 ARG A N 1
ATOM 911 C CA . ARG A 1 125 ? -6.342 -2.362 5.265 1.00 93.06 125 ARG A CA 1
ATOM 912 C C . ARG A 1 125 ? -7.846 -2.582 5.102 1.00 93.06 125 ARG A C 1
ATOM 914 O O . ARG A 1 125 ? -8.339 -3.672 5.356 1.00 93.06 125 ARG A O 1
ATOM 921 N N . HIS A 1 126 ? -8.567 -1.559 4.642 1.00 91.81 126 HIS A N 1
ATOM 922 C CA . HIS A 1 126 ? -10.023 -1.593 4.479 1.00 91.81 126 HIS A CA 1
ATOM 923 C C . HIS A 1 126 ? -10.469 -2.141 3.123 1.00 91.81 126 HIS A C 1
ATOM 925 O O . HIS A 1 126 ? -11.664 -2.151 2.821 1.00 91.81 126 HIS A O 1
ATOM 931 N N . CYS A 1 127 ? -9.519 -2.562 2.284 1.00 88.88 127 CYS A N 1
ATOM 932 C CA . CYS A 1 127 ? -9.830 -3.116 0.979 1.00 88.88 127 CYS A CA 1
ATOM 933 C C . CYS A 1 127 ? -10.235 -4.574 1.065 1.00 88.88 127 CYS A C 1
ATOM 935 O O . CYS A 1 127 ? -9.581 -5.403 1.696 1.00 88.88 127 CYS A O 1
ATOM 937 N N . ASP A 1 128 ? -11.343 -4.856 0.394 1.00 81.56 128 ASP A N 1
ATOM 938 C CA . ASP A 1 128 ? -11.928 -6.174 0.369 1.00 81.56 128 ASP A CA 1
ATOM 939 C C . ASP A 1 128 ? -11.200 -7.091 -0.611 1.00 81.56 128 ASP A C 1
ATOM 941 O O . ASP A 1 128 ? -10.696 -6.682 -1.662 1.00 81.56 128 ASP A O 1
ATOM 945 N N . ILE A 1 129 ? -11.162 -8.351 -0.215 1.00 73.25 129 ILE A N 1
ATOM 946 C CA . ILE A 1 129 ? -10.617 -9.490 -0.938 1.00 73.25 129 ILE A CA 1
ATOM 947 C C . ILE A 1 129 ? -11.704 -10.081 -1.836 1.00 73.25 129 ILE A C 1
ATOM 949 O O . ILE A 1 129 ? -11.391 -10.683 -2.862 1.00 73.25 129 ILE A O 1
ATOM 953 N N . TYR A 1 130 ? -12.973 -9.927 -1.438 1.00 64.88 130 TYR A N 1
ATOM 954 C CA . TYR A 1 130 ? -14.109 -10.501 -2.141 1.00 64.88 130 TYR A CA 1
ATOM 955 C C . TYR A 1 130 ? -14.205 -9.922 -3.557 1.00 64.88 130 TYR A C 1
ATOM 957 O O . TYR A 1 130 ? -14.212 -8.708 -3.759 1.00 64.88 130 TYR A O 1
ATOM 965 N N . GLY A 1 131 ? -14.252 -10.818 -4.546 1.00 62.28 131 GLY A N 1
ATOM 966 C CA . GLY A 1 131 ? -14.307 -10.471 -5.969 1.00 62.28 131 GLY A CA 1
ATOM 967 C C . GLY A 1 131 ? -12.948 -10.278 -6.649 1.00 62.28 131 GLY A C 1
ATOM 968 O O . GLY A 1 131 ? -12.914 -10.027 -7.851 1.00 62.28 131 GLY A O 1
ATOM 969 N N . GLN A 1 132 ? -11.828 -10.418 -5.930 1.00 61.62 132 GLN A N 1
ATOM 970 C CA . GLN A 1 132 ? -10.520 -10.581 -6.569 1.00 61.62 132 GLN A CA 1
ATOM 971 C C . GLN A 1 132 ? -10.330 -12.060 -6.927 1.00 61.62 132 GLN A C 1
ATOM 973 O O . GLN A 1 132 ? -10.589 -12.929 -6.095 1.00 61.62 132 GLN A O 1
ATOM 978 N N . ASN A 1 133 ? -9.870 -12.350 -8.149 1.00 57.84 133 ASN A N 1
ATOM 979 C CA . ASN A 1 133 ? -9.461 -13.699 -8.555 1.00 57.84 133 ASN A CA 1
ATOM 980 C C . ASN A 1 133 ? -8.192 -14.076 -7.782 1.00 57.84 133 ASN A C 1
ATOM 982 O O . ASN A 1 133 ? -7.073 -13.891 -8.257 1.00 57.84 133 ASN A O 1
ATOM 986 N N . LEU A 1 134 ? -8.374 -14.518 -6.542 1.00 62.66 134 LEU A N 1
ATOM 987 C CA . LEU A 1 134 ? -7.293 -14.865 -5.639 1.00 62.66 134 LEU A CA 1
ATOM 988 C C . LEU A 1 134 ? -6.799 -16.257 -6.032 1.00 62.66 134 LEU A C 1
ATOM 990 O O . LEU A 1 134 ? -7.370 -17.272 -5.643 1.00 62.66 134 LEU A O 1
ATOM 994 N N . VAL A 1 135 ? -5.763 -16.287 -6.867 1.00 65.62 135 VAL A N 1
ATOM 995 C CA . VAL A 1 135 ? -5.082 -17.521 -7.255 1.00 65.62 135 VAL A CA 1
ATOM 996 C C . VAL A 1 135 ? -3.952 -17.746 -6.261 1.00 65.62 135 VAL A C 1
ATOM 998 O O . VAL A 1 135 ? -2.978 -16.997 -6.231 1.00 65.62 135 VAL A O 1
ATOM 1001 N N . ILE A 1 136 ? -4.110 -18.755 -5.409 1.00 73.06 136 ILE A N 1
ATOM 1002 C CA . ILE A 1 136 ? -3.055 -19.203 -4.500 1.00 73.06 136 ILE A CA 1
ATOM 1003 C C . ILE A 1 136 ? -2.347 -20.366 -5.182 1.00 73.06 136 ILE A C 1
ATOM 1005 O O . ILE A 1 136 ? -2.977 -21.378 -5.487 1.00 73.06 136 ILE A O 1
ATOM 1009 N N . VAL A 1 137 ? -1.046 -20.219 -5.419 1.00 74.88 137 VAL A N 1
ATOM 1010 C CA . VAL A 1 137 ? -0.212 -21.271 -6.005 1.00 74.88 137 VAL A CA 1
ATOM 1011 C C . VAL A 1 137 ? 0.599 -21.920 -4.892 1.00 74.88 137 VAL A C 1
ATOM 1013 O O . VAL A 1 137 ? 1.280 -21.236 -4.129 1.00 74.88 137 VAL A O 1
ATOM 1016 N N . HIS A 1 138 ? 0.510 -23.243 -4.783 1.00 80.94 138 HIS A N 1
ATOM 1017 C CA . HIS A 1 138 ? 1.343 -24.018 -3.874 1.00 80.94 138 HIS A CA 1
ATOM 1018 C C . HIS A 1 138 ? 2.576 -24.513 -4.632 1.00 80.94 138 HIS A C 1
ATOM 1020 O O . HIS A 1 138 ? 2.475 -25.408 -5.469 1.00 80.94 138 HIS A O 1
ATOM 1026 N N . LEU A 1 139 ? 3.728 -23.904 -4.355 1.00 84.44 139 LEU A N 1
ATOM 1027 C CA . LEU A 1 139 ? 5.007 -24.262 -4.966 1.00 84.44 139 LEU A CA 1
ATOM 1028 C C . LEU A 1 139 ? 5.691 -25.328 -4.098 1.00 84.44 139 LEU A C 1
ATOM 1030 O O . LEU A 1 139 ? 6.390 -25.004 -3.140 1.00 84.44 139 LEU A O 1
ATOM 1034 N N . PHE A 1 140 ? 5.423 -26.606 -4.378 1.00 82.12 140 PHE A N 1
ATOM 1035 C CA . PHE A 1 140 ? 5.987 -27.718 -3.605 1.00 82.12 140 PHE A CA 1
ATOM 1036 C C . PHE A 1 140 ? 7.456 -27.948 -3.975 1.00 82.12 140 PHE A C 1
ATOM 1038 O O . PHE A 1 140 ? 7.764 -28.087 -5.153 1.00 82.12 140 PHE A O 1
ATOM 1045 N N . GLU A 1 141 ? 8.341 -27.993 -2.975 1.00 89.25 141 GLU A N 1
ATOM 1046 C CA . GLU A 1 141 ? 9.792 -28.242 -3.123 1.00 89.25 141 GLU A CA 1
ATOM 1047 C C . GLU A 1 141 ? 10.572 -27.221 -3.973 1.00 89.25 141 GLU A C 1
ATOM 1049 O O . GLU A 1 141 ? 11.730 -27.449 -4.319 1.00 89.25 141 GLU A O 1
ATOM 1054 N N . TRP A 1 142 ? 9.989 -26.058 -4.264 1.00 92.31 142 TRP A N 1
ATOM 1055 C CA . TRP A 1 142 ? 10.716 -24.988 -4.944 1.00 92.31 142 TRP A CA 1
ATOM 1056 C C . TRP A 1 142 ? 11.762 -24.360 -4.027 1.00 92.31 142 TRP A C 1
ATOM 1058 O O . TRP A 1 142 ? 11.514 -24.113 -2.842 1.00 92.31 142 TRP A O 1
ATOM 1068 N N . SER A 1 143 ? 12.929 -24.048 -4.589 1.00 92.00 143 SER A N 1
ATOM 1069 C CA . SER A 1 143 ? 13.935 -23.287 -3.859 1.00 92.00 143 SER A CA 1
ATOM 1070 C C . SER A 1 143 ? 13.490 -21.828 -3.702 1.00 92.00 143 SER A C 1
ATOM 1072 O O . SER A 1 143 ? 12.775 -21.280 -4.541 1.00 92.00 143 SER A O 1
ATOM 1074 N N . TRP A 1 144 ? 13.947 -21.151 -2.644 1.00 87.56 144 TRP A N 1
ATOM 1075 C CA . TRP A 1 144 ? 13.639 -19.728 -2.447 1.00 87.56 144 TRP A CA 1
ATOM 1076 C C . TRP A 1 144 ? 14.140 -18.837 -3.592 1.00 87.56 144 TRP A C 1
ATOM 1078 O O . TRP A 1 144 ? 13.545 -17.792 -3.851 1.00 87.56 144 TRP A O 1
ATOM 1088 N N . LEU A 1 145 ? 15.213 -19.248 -4.279 1.00 88.38 145 LEU A N 1
ATOM 1089 C CA . LEU A 1 145 ? 15.728 -18.550 -5.457 1.00 88.38 145 LEU A CA 1
ATOM 1090 C C . LEU A 1 145 ? 14.745 -18.646 -6.626 1.00 88.38 145 LEU A C 1
ATOM 1092 O O . LEU A 1 145 ? 14.427 -17.621 -7.225 1.00 88.38 145 LEU A O 1
ATOM 1096 N N . ASP A 1 146 ? 14.201 -19.835 -6.884 1.00 89.00 146 ASP A N 1
ATOM 1097 C CA . ASP A 1 146 ? 13.231 -20.048 -7.964 1.00 89.00 146 ASP A CA 1
ATOM 1098 C C . ASP A 1 146 ? 11.916 -19.319 -7.675 1.00 89.00 146 ASP A C 1
ATOM 1100 O O . ASP A 1 146 ? 11.352 -18.682 -8.560 1.00 89.00 146 ASP A O 1
ATOM 1104 N N . VAL A 1 147 ? 11.463 -19.317 -6.414 1.00 85.25 147 VAL A N 1
ATOM 1105 C CA . VAL A 1 147 ? 10.287 -18.534 -5.996 1.00 85.25 147 VAL A CA 1
ATOM 1106 C C . VAL A 1 147 ? 10.507 -17.041 -6.256 1.00 85.25 147 VAL A C 1
ATOM 1108 O O . VAL A 1 147 ? 9.618 -16.364 -6.776 1.00 85.25 147 VAL A O 1
ATOM 1111 N N . ALA A 1 148 ? 11.683 -16.509 -5.911 1.00 80.56 148 ALA A N 1
ATOM 1112 C CA . ALA A 1 148 ? 12.010 -15.108 -6.159 1.00 80.56 148 ALA A CA 1
ATOM 1113 C C . ALA A 1 148 ? 12.080 -14.791 -7.661 1.00 80.56 148 ALA A C 1
ATOM 1115 O O . ALA A 1 148 ? 11.607 -13.735 -8.089 1.00 80.56 148 ALA A O 1
ATOM 1116 N N . GLN A 1 149 ? 12.636 -15.699 -8.463 1.00 84.44 149 GLN A N 1
ATOM 1117 C CA . GLN A 1 149 ? 12.690 -15.555 -9.914 1.00 84.44 149 GLN A CA 1
ATOM 1118 C C . GLN A 1 149 ? 11.288 -15.583 -10.538 1.00 84.44 149 GLN A C 1
ATOM 1120 O O . GLN A 1 149 ? 10.978 -14.730 -11.369 1.00 84.44 149 GLN A O 1
ATOM 1125 N N . GLU A 1 150 ? 10.413 -16.482 -10.090 1.00 83.69 150 GLU A N 1
ATOM 1126 C CA . GLU A 1 150 ? 9.015 -16.566 -10.531 1.00 83.69 150 GLU A CA 1
ATOM 1127 C C . GLU A 1 150 ? 8.252 -15.276 -10.218 1.00 83.69 150 GLU A C 1
ATOM 1129 O O . GLU A 1 150 ? 7.622 -14.682 -11.093 1.00 83.69 150 GLU A O 1
ATOM 1134 N N . CYS A 1 151 ? 8.404 -14.777 -8.985 1.00 80.31 151 CYS A N 1
ATOM 1135 C CA . CYS A 1 151 ? 7.788 -13.534 -8.513 1.00 80.31 151 CY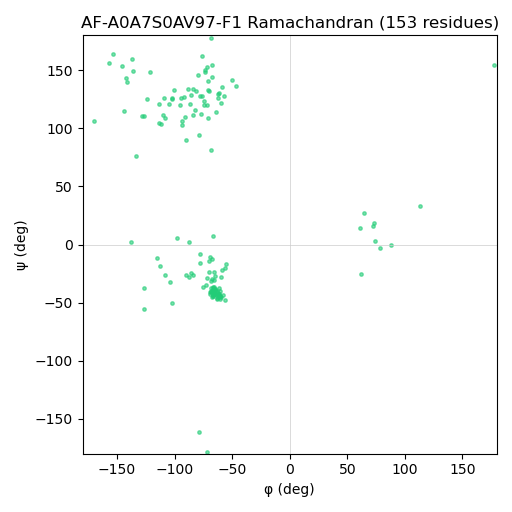S A CA 1
ATOM 1136 C C . CYS A 1 151 ? 8.329 -12.264 -9.188 1.00 80.31 151 CYS A C 1
ATOM 1138 O O . CYS A 1 151 ? 7.795 -11.181 -8.962 1.00 80.31 151 CYS A O 1
ATOM 1140 N N . THR A 1 152 ? 9.437 -12.354 -9.924 1.00 72.19 152 THR A N 1
ATOM 1141 C CA . THR A 1 152 ? 10.021 -11.208 -10.638 1.00 72.19 152 THR A CA 1
ATOM 1142 C C . THR A 1 152 ? 9.842 -11.303 -12.147 1.00 72.19 152 THR A C 1
ATOM 1144 O O . THR A 1 152 ? 9.818 -10.264 -12.804 1.00 72.19 152 THR A O 1
ATOM 1147 N N . SER A 1 153 ? 9.715 -12.518 -12.687 1.00 73.31 153 SER A N 1
ATOM 1148 C CA . SER A 1 153 ? 9.691 -12.777 -14.130 1.00 73.31 153 SER A CA 1
ATOM 1149 C C . SER A 1 153 ? 8.291 -13.067 -14.674 1.00 73.31 153 SER A C 1
ATOM 1151 O O . SER A 1 153 ? 8.022 -12.715 -15.821 1.00 73.31 153 SER A O 1
ATOM 1153 N N . TYR A 1 154 ? 7.412 -13.693 -13.883 1.00 63.69 154 TYR A N 1
ATOM 1154 C CA . TYR A 1 154 ? 6.139 -14.240 -14.375 1.00 63.69 154 TYR A CA 1
ATOM 1155 C C . TYR A 1 154 ? 4.901 -13.762 -13.604 1.00 63.69 154 TYR A C 1
ATOM 1157 O O . TYR A 1 154 ? 3.864 -13.536 -14.234 1.00 63.69 154 TYR A O 1
ATOM 1165 N N . LEU A 1 155 ? 4.994 -13.597 -12.278 1.00 59.62 155 LEU A N 1
ATOM 1166 C CA . LEU A 1 155 ? 3.898 -13.123 -11.411 1.00 59.62 155 LEU A CA 1
ATOM 1167 C C . LEU A 1 155 ? 3.978 -11.614 -11.138 1.00 59.62 155 LEU A C 1
ATOM 1169 O O . LEU A 1 155 ? 2.902 -10.971 -11.085 1.00 59.62 155 LEU A O 1
#